Protein AF-A0AAV8XSF9-F1 (afdb_monomer)

Foldseek 3Di:
DDPPLLVLLVVLLVCLVVVDDLVVSQVVQCVVQPPNGDDSVVSVVSSVCSVVVNPDSDDDQDPPDPPDPPDVPPPPPPPDDDDDDDDDDDPPPPPDDD

Structure (mmCIF, N/CA/C/O backbone):
data_AF-A0AAV8XSF9-F1
#
_entry.id   AF-A0AAV8XSF9-F1
#
loop_
_atom_site.group_PDB
_atom_site.id
_atom_site.type_symbol
_atom_site.label_atom_id
_atom_site.label_alt_id
_atom_site.label_comp_id
_atom_site.label_asym_id
_atom_site.label_entity_id
_atom_site.label_seq_id
_atom_site.pdbx_PDB_ins_code
_atom_site.Cartn_x
_atom_site.Cartn_y
_atom_site.Cartn_z
_atom_site.occupancy
_atom_site.B_iso_or_equiv
_atom_site.auth_seq_id
_atom_site.auth_comp_id
_atom_site.auth_asym_id
_atom_site.auth_atom_id
_atom_site.pdbx_PDB_model_num
ATOM 1 N N . MET A 1 1 ? 11.722 -0.365 -18.960 1.00 49.44 1 MET A N 1
ATOM 2 C CA . MET A 1 1 ? 10.515 -1.123 -18.570 1.00 49.44 1 MET A CA 1
ATOM 3 C C . MET A 1 1 ? 10.388 -1.030 -17.059 1.00 49.44 1 MET A C 1
ATOM 5 O O . MET A 1 1 ? 11.342 -1.391 -16.378 1.00 49.44 1 MET A O 1
ATOM 9 N N . LEU A 1 2 ? 9.304 -0.450 -16.535 1.00 60.81 2 LEU A N 1
ATOM 10 C CA . LEU A 1 2 ? 9.048 -0.463 -15.090 1.00 60.81 2 LEU A CA 1
ATOM 11 C C . LEU A 1 2 ? 8.822 -1.919 -14.668 1.00 60.81 2 LEU A C 1
ATOM 13 O O . LEU A 1 2 ? 8.183 -2.675 -15.397 1.00 60.81 2 LEU A O 1
ATOM 17 N N . SER A 1 3 ? 9.385 -2.341 -13.537 1.00 82.31 3 SER A N 1
ATOM 18 C CA . SER A 1 3 ? 9.092 -3.679 -13.023 1.00 82.31 3 SER A CA 1
ATOM 19 C C . SER A 1 3 ? 7.631 -3.738 -12.573 1.00 82.31 3 SER A C 1
ATOM 21 O O . SER A 1 3 ? 7.113 -2.759 -12.033 1.00 82.31 3 SER A O 1
ATOM 23 N N . VAL A 1 4 ? 6.983 -4.894 -12.735 1.00 81.94 4 VAL A N 1
ATOM 24 C CA . VAL A 1 4 ? 5.585 -5.120 -12.315 1.00 81.94 4 VAL A CA 1
ATOM 25 C C . VAL A 1 4 ? 5.364 -4.701 -10.851 1.00 81.94 4 VAL A C 1
ATOM 27 O O . VAL A 1 4 ? 4.353 -4.101 -10.499 1.00 81.94 4 VAL A O 1
ATOM 30 N N . GLN A 1 5 ? 6.365 -4.906 -9.989 1.00 84.56 5 GLN A N 1
ATOM 31 C CA . GLN A 1 5 ? 6.324 -4.469 -8.589 1.00 84.56 5 GLN A CA 1
ATOM 32 C C . GLN A 1 5 ? 6.342 -2.943 -8.411 1.00 84.56 5 GLN A C 1
ATOM 34 O O . GLN A 1 5 ? 5.719 -2.430 -7.483 1.00 84.56 5 GLN A O 1
ATOM 39 N N . MET A 1 6 ? 7.078 -2.214 -9.254 1.00 86.19 6 MET A N 1
ATOM 40 C CA . MET A 1 6 ? 7.128 -0.751 -9.215 1.00 86.19 6 MET A CA 1
ATOM 41 C C . MET A 1 6 ? 5.801 -0.154 -9.685 1.00 86.19 6 MET A C 1
ATOM 43 O O . MET A 1 6 ? 5.280 0.760 -9.052 1.00 86.19 6 MET A O 1
ATOM 47 N N . GLU A 1 7 ? 5.221 -0.716 -10.744 1.00 88.62 7 GLU A N 1
ATOM 48 C CA . GLU A 1 7 ? 3.911 -0.318 -11.261 1.00 88.62 7 GLU A CA 1
ATOM 49 C C . GLU A 1 7 ? 2.811 -0.477 -10.200 1.00 88.62 7 GLU A C 1
ATOM 51 O O . GLU A 1 7 ? 2.082 0.472 -9.906 1.00 88.62 7 GLU A O 1
ATOM 56 N N . GLN A 1 8 ? 2.776 -1.627 -9.519 1.00 91.44 8 GLN A N 1
ATOM 57 C CA . GLN A 1 8 ? 1.849 -1.873 -8.412 1.00 91.44 8 GLN A CA 1
ATOM 58 C C . GLN A 1 8 ? 1.981 -0.837 -7.287 1.00 91.44 8 GLN A C 1
ATOM 60 O O . GLN A 1 8 ? 0.975 -0.401 -6.727 1.00 91.44 8 GLN A O 1
ATOM 65 N N . ARG A 1 9 ? 3.206 -0.396 -6.962 1.00 91.38 9 ARG A N 1
ATOM 66 C CA . ARG A 1 9 ? 3.444 0.647 -5.945 1.00 91.38 9 ARG A CA 1
ATOM 67 C C . ARG A 1 9 ? 2.979 2.028 -6.398 1.00 91.38 9 ARG A C 1
ATOM 69 O O . ARG A 1 9 ? 2.480 2.789 -5.573 1.00 91.38 9 ARG A O 1
ATOM 76 N N . VAL A 1 10 ? 3.124 2.356 -7.682 1.00 90.56 10 VAL A N 1
ATOM 77 C CA . VAL A 1 10 ? 2.607 3.610 -8.254 1.00 90.56 10 VAL A CA 1
ATOM 78 C C . VAL A 1 10 ? 1.079 3.624 -8.199 1.00 90.56 10 VAL A C 1
ATOM 80 O O . VAL A 1 10 ? 0.496 4.595 -7.715 1.00 90.56 10 VAL A O 1
ATOM 83 N N . ASN A 1 11 ? 0.434 2.525 -8.589 1.00 92.06 11 ASN A N 1
ATOM 84 C CA . ASN A 1 11 ? -1.022 2.390 -8.514 1.00 92.06 11 ASN A CA 1
ATOM 85 C C . ASN A 1 11 ? -1.523 2.425 -7.066 1.00 92.06 11 ASN A C 1
ATOM 87 O O . ASN A 1 11 ? -2.493 3.114 -6.756 1.00 92.06 11 ASN A O 1
ATOM 91 N N . LEU A 1 12 ? -0.804 1.789 -6.140 1.00 93.12 12 LEU A N 1
ATOM 92 C CA . LEU A 1 12 ? -1.070 1.900 -4.709 1.00 93.12 12 LEU A CA 1
ATOM 93 C C . LEU A 1 12 ? -0.986 3.355 -4.212 1.00 93.12 12 LEU A C 1
ATOM 95 O O . LEU A 1 12 ? -1.886 3.809 -3.507 1.00 93.12 12 LEU A O 1
ATOM 99 N N . LYS A 1 13 ? 0.047 4.112 -4.608 1.00 92.06 13 LYS A N 1
ATOM 100 C CA . LYS A 1 13 ? 0.193 5.538 -4.264 1.00 92.06 13 LYS A CA 1
ATOM 101 C C . LYS A 1 13 ? -0.990 6.363 -4.776 1.00 92.06 13 LYS A C 1
ATOM 103 O O . LYS A 1 13 ? -1.509 7.204 -4.043 1.00 92.06 13 LYS A O 1
ATOM 108 N N . PHE A 1 14 ? -1.429 6.114 -6.009 1.00 92.44 14 PHE A N 1
ATOM 109 C CA . PHE A 1 14 ? -2.601 6.767 -6.595 1.00 92.44 14 PHE A CA 1
ATOM 110 C C . PHE A 1 14 ? -3.870 6.494 -5.776 1.00 92.44 14 PHE A C 1
ATOM 112 O O . PHE A 1 14 ? -4.563 7.430 -5.381 1.00 92.44 14 PHE A O 1
ATOM 119 N N . LEU A 1 15 ? -4.126 5.231 -5.429 1.00 93.38 15 LEU A N 1
ATOM 120 C CA . LEU A 1 15 ? -5.294 4.843 -4.635 1.00 93.38 15 LEU A CA 1
ATOM 121 C C . LEU A 1 15 ? -5.284 5.441 -3.217 1.00 93.38 15 LEU A C 1
ATOM 123 O O . LEU A 1 15 ? -6.335 5.828 -2.704 1.00 93.38 15 LEU A O 1
ATOM 127 N N . VAL A 1 16 ? -4.108 5.565 -2.595 1.00 91.56 16 VAL A N 1
ATOM 128 C CA . VAL A 1 16 ? -3.959 6.242 -1.295 1.00 91.56 16 VAL A CA 1
ATOM 129 C C . VAL A 1 16 ? -4.272 7.735 -1.412 1.00 91.56 16 VAL A C 1
ATOM 131 O O . VAL A 1 16 ? -4.990 8.265 -0.565 1.00 91.56 16 VAL A O 1
ATOM 134 N N . LYS A 1 17 ? -3.802 8.413 -2.472 1.00 91.00 17 LYS A N 1
ATOM 135 C CA . LYS A 1 17 ? -4.125 9.832 -2.731 1.00 91.00 17 LYS A CA 1
ATOM 136 C C . LYS A 1 17 ? -5.615 10.056 -3.016 1.00 91.00 17 LYS A C 1
ATOM 138 O O . LYS A 1 17 ? -6.138 11.106 -2.662 1.00 91.00 17 LYS A O 1
ATOM 143 N N . LEU A 1 18 ? -6.307 9.063 -3.577 1.00 93.00 18 LEU A N 1
ATOM 144 C CA . LEU A 1 18 ? -7.768 9.065 -3.721 1.00 93.00 18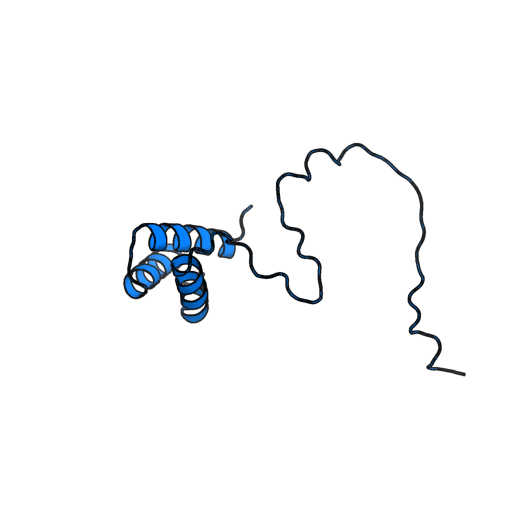 LEU A CA 1
ATOM 145 C C . LEU A 1 18 ? -8.527 8.872 -2.395 1.00 93.00 18 LEU A C 1
ATOM 147 O O . LEU A 1 18 ? -9.755 8.910 -2.389 1.00 93.00 18 LEU A O 1
ATOM 151 N N . GLY A 1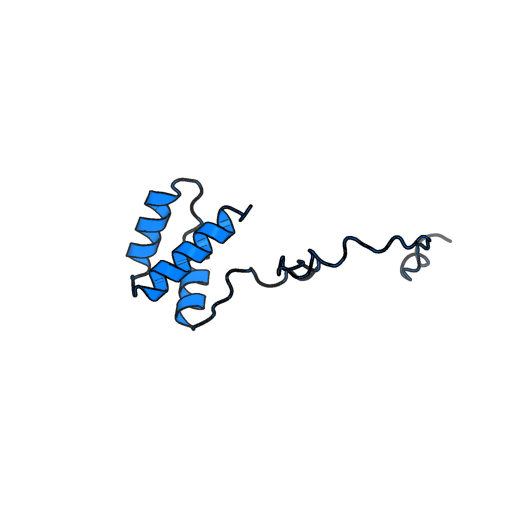 19 ? -7.833 8.642 -1.276 1.00 92.56 19 GLY A N 1
ATOM 152 C CA . GLY A 1 19 ? -8.452 8.478 0.040 1.00 92.56 19 GLY A CA 1
ATOM 153 C C . GLY A 1 19 ? -9.098 7.111 0.265 1.00 92.56 19 GLY A C 1
ATOM 154 O O . GLY A 1 19 ? -9.899 6.959 1.187 1.00 92.56 19 GLY A O 1
ATOM 155 N N . LYS A 1 20 ? -8.761 6.107 -0.554 1.00 93.06 20 LYS A N 1
ATOM 156 C CA . LYS A 1 20 ? -9.303 4.750 -0.421 1.00 93.06 20 LYS A CA 1
ATOM 157 C C . LYS A 1 20 ? -8.793 4.059 0.841 1.00 93.06 20 LYS A C 1
ATOM 159 O O . LYS A 1 20 ? -7.656 4.253 1.280 1.00 93.06 20 LYS A O 1
ATOM 164 N N . THR A 1 21 ? -9.642 3.222 1.426 1.00 94.06 21 THR A N 1
ATOM 165 C CA . THR A 1 21 ? -9.285 2.413 2.594 1.00 94.06 21 THR A CA 1
ATOM 166 C C . THR A 1 21 ? -8.404 1.233 2.190 1.00 94.06 21 THR A C 1
ATOM 168 O O . THR A 1 21 ? -8.458 0.751 1.062 1.00 94.06 21 THR A O 1
ATOM 171 N N . PHE A 1 22 ? -7.602 0.716 3.123 1.00 91.06 22 PHE A N 1
ATOM 172 C CA . PHE A 1 22 ? -6.696 -0.403 2.847 1.00 91.06 22 PHE A CA 1
ATOM 173 C C . PHE A 1 22 ? -7.411 -1.628 2.248 1.00 91.06 22 PHE A C 1
ATOM 175 O O . PHE A 1 22 ? -6.881 -2.273 1.346 1.00 91.06 22 PHE A O 1
ATOM 182 N N . THR A 1 23 ? -8.619 -1.940 2.725 1.00 93.06 23 THR A N 1
ATOM 183 C CA . THR A 1 23 ? -9.406 -3.084 2.246 1.00 93.06 23 THR A CA 1
ATOM 184 C C . THR A 1 23 ? -9.824 -2.913 0.787 1.00 93.06 23 THR A C 1
ATOM 186 O O . THR A 1 23 ? -9.667 -3.846 0.003 1.00 93.06 23 THR A O 1
ATOM 189 N N . GLU A 1 24 ? -10.292 -1.720 0.407 1.00 93.44 24 GLU A N 1
ATOM 190 C CA . GLU A 1 24 ? -10.642 -1.401 -0.984 1.00 93.44 24 GLU A CA 1
ATOM 191 C C . GLU A 1 24 ? -9.407 -1.456 -1.884 1.00 93.44 24 GLU A C 1
ATOM 193 O O . GLU A 1 24 ? -9.439 -2.036 -2.964 1.00 93.44 24 GLU A O 1
ATOM 198 N N . VAL A 1 25 ? -8.293 -0.890 -1.418 1.00 93.44 25 VAL A N 1
ATOM 199 C CA . VAL A 1 25 ? -7.021 -0.890 -2.145 1.00 93.44 25 VAL A CA 1
ATOM 200 C C . VAL A 1 25 ? -6.511 -2.305 -2.396 1.00 93.44 25 VAL A C 1
ATOM 202 O O . VAL A 1 25 ? -6.091 -2.617 -3.508 1.00 93.44 25 VAL A O 1
ATOM 205 N N . TYR A 1 26 ? -6.566 -3.171 -1.384 1.00 92.94 26 TYR A N 1
ATOM 206 C CA . TYR A 1 26 ? -6.170 -4.568 -1.525 1.00 92.94 26 TYR A CA 1
ATOM 207 C C . TYR A 1 26 ? -7.071 -5.320 -2.511 1.00 92.94 26 TYR A C 1
ATOM 209 O O . TYR A 1 26 ? -6.562 -6.080 -3.331 1.00 92.94 26 TYR A O 1
ATOM 217 N N . ALA A 1 27 ? -8.387 -5.088 -2.464 1.00 94.12 27 ALA A N 1
ATOM 218 C CA . ALA A 1 27 ? -9.325 -5.690 -3.406 1.00 94.12 27 ALA A CA 1
ATOM 219 C C . ALA A 1 27 ? -9.034 -5.257 -4.853 1.00 94.12 27 ALA A C 1
ATOM 221 O O . ALA A 1 27 ? -8.864 -6.117 -5.711 1.00 94.12 27 ALA A O 1
ATOM 222 N N . MET A 1 28 ? -8.862 -3.952 -5.097 1.00 94.12 28 MET A N 1
ATOM 223 C CA . MET A 1 28 ? -8.556 -3.414 -6.430 1.00 94.12 28 MET A CA 1
ATOM 224 C C . MET A 1 28 ? -7.209 -3.910 -6.968 1.00 94.12 28 MET A C 1
ATOM 226 O O . MET A 1 28 ? -7.111 -4.318 -8.121 1.00 94.12 28 MET A O 1
ATOM 230 N N . LEU A 1 29 ? -6.161 -3.934 -6.137 1.00 93.00 29 LEU A N 1
ATOM 231 C CA . LEU A 1 29 ? -4.862 -4.473 -6.555 1.00 93.00 29 LEU A CA 1
ATOM 232 C C . LEU A 1 29 ? -4.936 -5.973 -6.860 1.00 93.00 29 LEU A C 1
ATOM 234 O O . LEU A 1 29 ? -4.262 -6.444 -7.773 1.00 93.00 29 LEU A O 1
ATOM 238 N N . LYS A 1 30 ? -5.743 -6.734 -6.118 1.00 93.25 30 LYS A N 1
ATOM 239 C CA . LYS A 1 30 ? -5.927 -8.165 -6.370 1.00 93.25 30 LYS A CA 1
ATOM 240 C C . LYS A 1 30 ? -6.747 -8.428 -7.634 1.00 93.25 30 LYS A C 1
ATOM 242 O O . LYS A 1 30 ? -6.477 -9.406 -8.318 1.00 93.25 30 LYS A O 1
ATOM 247 N N . GLU A 1 31 ? -7.704 -7.566 -7.957 1.00 93.88 31 GLU A N 1
ATOM 248 C CA . GLU A 1 31 ? -8.492 -7.648 -9.190 1.00 93.88 31 GLU A CA 1
ATOM 249 C C . GLU A 1 31 ? -7.638 -7.364 -10.433 1.00 93.88 31 GLU A C 1
ATOM 251 O O . GLU A 1 31 ? -7.713 -8.105 -11.408 1.00 93.88 31 GLU A O 1
ATOM 256 N N . VAL A 1 32 ? -6.764 -6.352 -10.372 1.00 92.69 32 VAL A N 1
ATOM 257 C CA . VAL A 1 32 ? -5.892 -5.973 -11.498 1.00 92.69 32 VAL A CA 1
ATOM 258 C C . VAL A 1 32 ? -4.740 -6.961 -11.700 1.00 92.69 32 VAL A C 1
ATOM 260 O O . VAL A 1 32 ? -4.449 -7.342 -12.830 1.00 92.69 32 VAL A O 1
ATOM 263 N N . TYR A 1 33 ? -4.068 -7.373 -10.619 1.00 91.31 33 TYR A N 1
ATOM 264 C CA . TYR A 1 33 ? -2.820 -8.145 -10.707 1.00 91.31 33 TYR A CA 1
ATOM 265 C C . TYR A 1 33 ? -2.980 -9.638 -10.398 1.00 91.31 33 TYR A C 1
ATOM 267 O O . TYR A 1 33 ? -2.055 -10.416 -10.634 1.00 91.31 33 TYR A O 1
ATOM 275 N N . GLY A 1 34 ? -4.124 -10.065 -9.856 1.00 91.75 34 GLY A N 1
ATOM 276 C CA . GLY A 1 34 ? -4.411 -11.469 -9.568 1.00 91.75 34 GLY A CA 1
ATOM 277 C C . GLY A 1 34 ? -3.313 -12.145 -8.742 1.00 91.75 34 GLY A C 1
ATOM 278 O O . GLY A 1 34 ? -3.049 -11.772 -7.597 1.00 91.75 34 GLY A O 1
ATOM 279 N N . ASN A 1 35 ? -2.665 -13.145 -9.345 1.00 89.81 35 ASN A N 1
ATOM 280 C CA . ASN A 1 35 ? -1.601 -13.940 -8.722 1.00 89.81 35 ASN A CA 1
ATOM 281 C C . ASN A 1 35 ? -0.253 -13.208 -8.632 1.00 89.81 35 ASN A C 1
ATOM 283 O O . ASN A 1 35 ? 0.588 -13.586 -7.821 1.00 89.81 35 ASN A O 1
ATOM 287 N N . GLU A 1 36 ? -0.044 -12.166 -9.436 1.00 89.00 36 GLU A N 1
ATOM 288 C CA . GLU A 1 36 ? 1.174 -11.346 -9.411 1.00 89.00 36 GLU A CA 1
ATOM 289 C C . GLU A 1 36 ? 1.073 -10.184 -8.413 1.00 89.00 36 GLU A C 1
ATOM 291 O O . GLU A 1 36 ? 2.011 -9.397 -8.263 1.00 89.00 36 GLU A O 1
ATOM 296 N N . CYS A 1 37 ? -0.064 -10.057 -7.725 1.00 91.38 37 CYS A N 1
ATOM 297 C CA . CYS A 1 37 ? -0.299 -9.019 -6.736 1.00 91.38 37 CYS A CA 1
ATOM 298 C C . CYS A 1 37 ? 0.688 -9.132 -5.563 1.00 91.38 37 CYS A C 1
ATOM 300 O O . CYS A 1 37 ? 0.948 -10.218 -5.037 1.00 91.38 37 CYS A O 1
ATOM 302 N N . LEU A 1 38 ? 1.207 -7.989 -5.111 1.00 89.25 38 LEU A N 1
ATOM 303 C CA . LEU A 1 38 ? 2.010 -7.898 -3.898 1.00 89.25 38 LEU A CA 1
ATOM 304 C C . LEU A 1 38 ? 1.280 -8.535 -2.708 1.00 89.25 38 LEU A C 1
ATOM 306 O O . LEU A 1 38 ? 0.060 -8.449 -2.549 1.00 89.25 38 LEU A O 1
ATOM 310 N N . SER A 1 39 ? 2.060 -9.140 -1.814 1.00 90.50 39 SER A N 1
ATOM 311 C CA . SER A 1 39 ? 1.503 -9.713 -0.591 1.00 90.50 39 SER A CA 1
ATOM 312 C C . SER A 1 39 ? 0.773 -8.648 0.235 1.00 90.50 39 SER A C 1
ATOM 314 O O . SER A 1 39 ? 1.163 -7.476 0.271 1.00 90.50 39 SER A O 1
ATOM 316 N N . ARG A 1 40 ? -0.263 -9.066 0.973 1.00 90.62 40 ARG A N 1
ATOM 317 C CA . ARG A 1 40 ? -1.052 -8.172 1.838 1.00 90.62 40 ARG A CA 1
ATOM 318 C C . ARG A 1 40 ? -0.166 -7.368 2.800 1.00 90.62 40 ARG A C 1
ATOM 320 O O . ARG A 1 40 ? -0.404 -6.181 3.000 1.00 90.62 40 ARG A O 1
ATOM 327 N N . THR A 1 41 ? 0.884 -7.990 3.339 1.00 91.38 41 THR A N 1
ATOM 328 C CA . THR A 1 41 ? 1.866 -7.344 4.223 1.00 91.38 41 THR A CA 1
ATOM 329 C C . THR A 1 41 ? 2.675 -6.266 3.501 1.00 91.38 41 THR A C 1
ATOM 331 O O . THR A 1 41 ? 2.841 -5.173 4.033 1.00 91.38 41 THR A O 1
ATOM 334 N N . GLN A 1 42 ? 3.144 -6.525 2.275 1.00 90.69 42 GLN A N 1
ATOM 335 C CA . GLN A 1 42 ? 3.874 -5.523 1.491 1.00 90.69 42 GLN A CA 1
ATOM 336 C C . GLN A 1 42 ? 2.986 -4.334 1.128 1.00 90.69 42 GLN A C 1
ATOM 338 O O . GLN A 1 42 ? 3.408 -3.192 1.299 1.00 90.69 42 GLN A O 1
ATOM 343 N N . ILE A 1 43 ? 1.751 -4.589 0.684 1.00 91.19 43 ILE A N 1
ATOM 344 C CA . ILE A 1 43 ? 0.780 -3.527 0.389 1.00 91.19 43 ILE A CA 1
ATOM 345 C C . ILE A 1 43 ? 0.531 -2.687 1.645 1.00 91.19 43 ILE A C 1
ATOM 347 O O . ILE A 1 43 ? 0.493 -1.467 1.550 1.00 91.19 43 ILE A O 1
ATOM 351 N N . PHE A 1 44 ? 0.433 -3.304 2.827 1.00 91.81 44 PHE A N 1
ATOM 352 C CA . PHE A 1 44 ? 0.230 -2.580 4.084 1.00 91.81 44 PHE A CA 1
ATOM 353 C C . PHE A 1 44 ? 1.403 -1.658 4.439 1.00 91.81 44 PHE A C 1
ATOM 355 O O . PHE A 1 44 ? 1.185 -0.498 4.790 1.00 91.81 44 PHE A O 1
ATOM 362 N N . VAL A 1 45 ? 2.643 -2.140 4.298 1.00 91.31 45 VAL A N 1
ATOM 363 C CA . VAL A 1 45 ? 3.848 -1.324 4.528 1.00 91.31 45 VAL A CA 1
ATOM 364 C C . VAL A 1 45 ? 3.854 -0.099 3.613 1.00 91.31 45 VAL A C 1
ATOM 366 O O . VAL A 1 45 ? 4.048 1.019 4.086 1.00 91.31 45 VAL A O 1
ATOM 369 N N . TRP A 1 46 ? 3.593 -0.290 2.320 1.00 92.31 46 TRP A N 1
ATOM 370 C CA . TRP A 1 46 ? 3.543 0.811 1.357 1.00 92.31 46 TRP A CA 1
ATOM 371 C C . TRP A 1 46 ? 2.361 1.753 1.594 1.00 92.31 46 TRP A C 1
ATOM 373 O O . TRP A 1 46 ? 2.534 2.967 1.556 1.00 92.31 46 TRP A O 1
ATOM 383 N N . PHE A 1 47 ? 1.181 1.218 1.908 1.00 91.62 47 PHE A N 1
ATOM 384 C CA . PHE A 1 47 ? -0.009 2.002 2.238 1.00 91.62 47 PHE A CA 1
ATOM 385 C C . PHE A 1 47 ? 0.248 2.937 3.426 1.00 91.62 47 PHE A C 1
ATOM 387 O O . PHE A 1 47 ? -0.094 4.117 3.366 1.00 91.62 47 PHE A O 1
ATOM 394 N N . LYS A 1 48 ? 0.903 2.433 4.481 1.00 91.31 48 LYS A N 1
ATOM 395 C CA . LYS A 1 48 ? 1.297 3.239 5.642 1.00 91.31 48 LYS A CA 1
ATOM 396 C C . LYS A 1 48 ? 2.2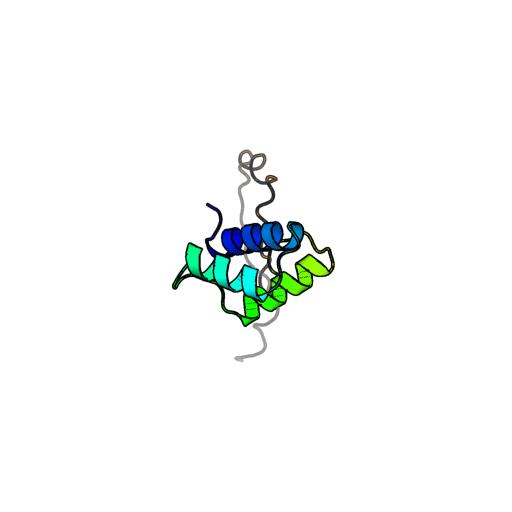96 4.336 5.254 1.00 91.31 48 LYS A C 1
ATOM 398 O O . LYS A 1 48 ? 2.043 5.495 5.563 1.00 91.31 48 LYS A O 1
ATOM 403 N N . ARG A 1 49 ? 3.352 3.996 4.502 1.00 89.75 49 ARG A N 1
ATOM 404 C CA . ARG A 1 49 ? 4.347 4.972 4.010 1.00 89.75 49 ARG A CA 1
ATOM 405 C C . ARG A 1 49 ? 3.702 6.099 3.197 1.00 89.75 49 ARG A C 1
ATOM 407 O O . ARG A 1 49 ? 4.005 7.267 3.416 1.00 89.75 49 ARG A O 1
ATOM 414 N N . PHE A 1 50 ? 2.785 5.765 2.288 1.00 88.88 50 PHE A N 1
ATOM 415 C CA . PHE A 1 50 ? 2.082 6.765 1.480 1.00 88.88 50 PHE A CA 1
ATOM 416 C C . PHE A 1 50 ? 1.123 7.620 2.312 1.00 88.88 50 PHE A C 1
ATOM 418 O O . PHE A 1 50 ? 0.994 8.813 2.045 1.00 88.88 50 PHE A O 1
ATOM 425 N N . LYS A 1 51 ? 0.488 7.050 3.344 1.00 88.31 51 LYS A N 1
ATOM 426 C CA . LYS A 1 51 ? -0.315 7.823 4.302 1.00 88.31 51 LYS A CA 1
ATOM 427 C C . LYS A 1 51 ? 0.513 8.800 5.135 1.00 88.31 51 LYS A C 1
ATOM 429 O O . LYS A 1 51 ? 0.005 9.857 5.487 1.00 88.31 51 LYS A O 1
ATOM 434 N N . GLU A 1 52 ? 1.763 8.460 5.425 1.00 88.00 52 GLU A N 1
ATOM 435 C CA . GLU A 1 52 ? 2.725 9.316 6.133 1.00 88.00 52 GLU A CA 1
ATOM 436 C C . GLU A 1 52 ? 3.331 10.410 5.228 1.00 88.00 52 GLU A C 1
ATOM 438 O O . GLU A 1 52 ? 4.109 11.235 5.695 1.00 88.00 52 GLU A O 1
ATOM 443 N N . GLY A 1 53 ? 2.950 10.459 3.943 1.00 83.56 53 GLY A N 1
ATOM 444 C CA . GLY A 1 53 ? 3.379 11.496 3.000 1.00 83.56 53 GLY A CA 1
ATOM 445 C C . GLY A 1 53 ? 4.675 11.179 2.249 1.00 83.56 53 GLY A C 1
ATOM 446 O O . GLY A 1 53 ? 5.174 12.027 1.511 1.00 83.56 53 GLY A O 1
ATOM 447 N N . HIS A 1 54 ? 5.220 9.966 2.382 1.00 80.56 54 HIS A N 1
ATOM 448 C CA . HIS A 1 54 ? 6.395 9.562 1.613 1.00 80.56 54 HIS A CA 1
ATOM 449 C C . HIS A 1 54 ? 6.037 9.357 0.142 1.00 80.56 54 HIS A C 1
ATOM 451 O O . HIS A 1 54 ? 5.151 8.578 -0.189 1.00 80.56 54 HIS A O 1
ATOM 457 N N . GLU A 1 55 ? 6.741 10.034 -0.766 1.00 73.56 55 GLU A N 1
ATOM 458 C CA . GLU A 1 55 ? 6.425 9.985 -2.196 1.00 73.56 55 GLU A CA 1
ATOM 459 C C . GLU A 1 55 ? 7.259 8.985 -3.003 1.00 73.56 55 GLU A C 1
ATOM 461 O O . GLU A 1 55 ? 6.933 8.726 -4.167 1.00 73.56 55 GLU A O 1
ATOM 466 N N . THR A 1 56 ? 8.308 8.422 -2.411 1.00 76.38 56 THR A N 1
ATOM 467 C CA . THR A 1 56 ? 9.218 7.496 -3.082 1.00 76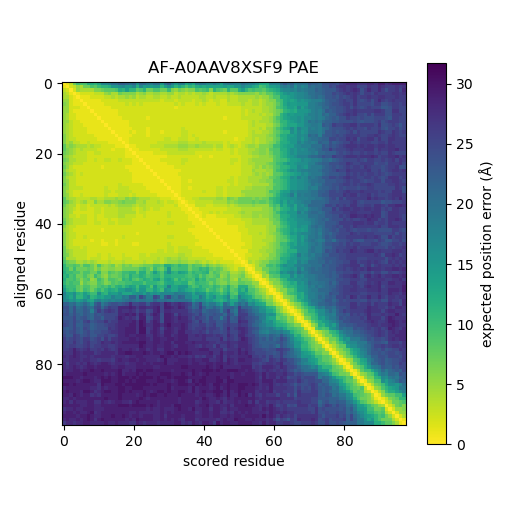.38 56 THR A CA 1
ATOM 468 C C . THR A 1 56 ? 8.566 6.129 -3.270 1.00 76.38 56 THR A C 1
ATOM 470 O O . THR A 1 56 ? 8.006 5.544 -2.349 1.00 76.38 56 THR A O 1
ATOM 473 N N . THR A 1 57 ? 8.626 5.615 -4.494 1.00 73.31 57 THR A N 1
ATOM 474 C CA . THR A 1 57 ? 8.159 4.269 -4.870 1.00 73.31 57 THR A CA 1
ATOM 475 C C . THR A 1 57 ? 9.312 3.261 -4.956 1.00 73.31 57 THR A C 1
ATOM 477 O O . THR A 1 57 ? 9.094 2.042 -4.971 1.0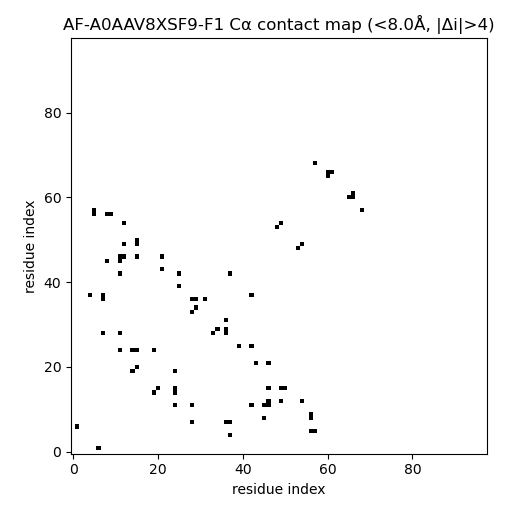0 73.31 57 THR A O 1
ATOM 480 N N . GLU A 1 58 ? 10.551 3.760 -4.949 1.00 75.06 58 GLU A N 1
ATOM 481 C CA . GLU A 1 58 ? 11.758 2.949 -4.839 1.00 75.06 58 GLU A CA 1
ATOM 482 C C . GLU A 1 58 ? 11.888 2.346 -3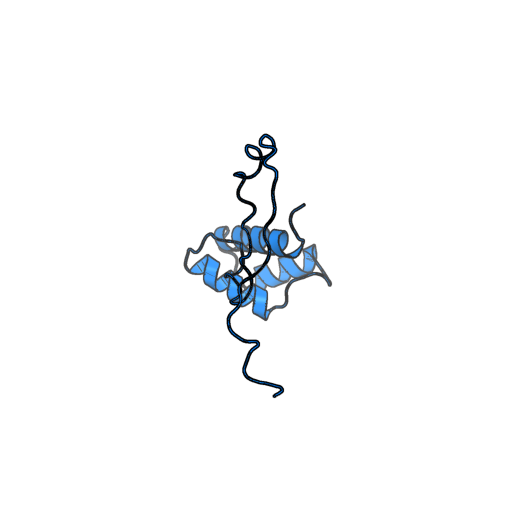.437 1.00 75.06 58 GLU A C 1
ATOM 484 O O . GLU A 1 58 ? 11.571 2.983 -2.432 1.00 75.06 58 GLU A O 1
ATOM 489 N N . GLY A 1 59 ? 12.321 1.083 -3.376 1.00 66.56 59 GLY A N 1
ATOM 490 C CA . GLY A 1 59 ? 12.611 0.433 -2.099 1.00 66.56 59 GLY A CA 1
ATOM 491 C C . GLY A 1 59 ? 13.829 1.058 -1.426 1.00 66.56 59 GLY A C 1
ATOM 492 O O . GLY A 1 59 ? 14.680 1.636 -2.099 1.00 66.56 59 GLY A O 1
ATOM 493 N N . ASP A 1 60 ? 13.926 0.902 -0.106 1.00 64.88 60 ASP A N 1
ATOM 494 C CA . ASP A 1 60 ? 15.092 1.383 0.633 1.00 64.88 60 ASP A CA 1
ATOM 495 C C . ASP A 1 60 ? 16.371 0.721 0.084 1.00 64.88 60 ASP A C 1
ATOM 497 O O . ASP A 1 60 ? 16.339 -0.462 -0.291 1.00 64.88 60 ASP A O 1
ATOM 501 N N . PRO A 1 61 ? 17.501 1.450 0.024 1.00 57.47 61 PRO A N 1
ATOM 502 C CA . PRO A 1 61 ? 18.761 0.880 -0.422 1.00 57.47 61 PRO A CA 1
ATOM 503 C C . PRO A 1 61 ? 19.113 -0.319 0.461 1.00 57.47 61 PRO A C 1
ATOM 505 O O . PRO A 1 61 ? 19.310 -0.199 1.670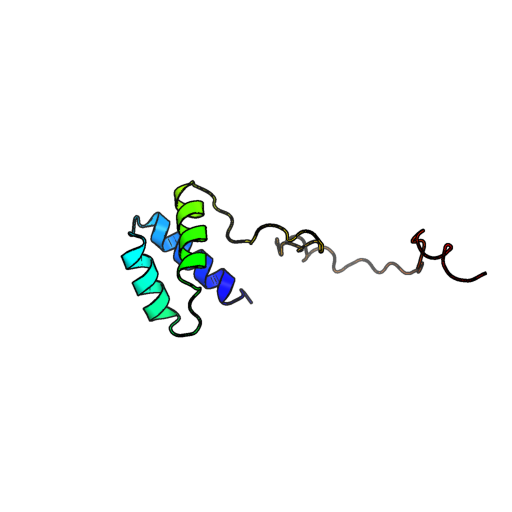 1.00 57.47 61 PRO A O 1
ATOM 508 N N . ARG A 1 62 ? 19.171 -1.506 -0.151 1.00 60.41 62 ARG A N 1
ATOM 509 C CA . ARG A 1 62 ? 19.542 -2.736 0.547 1.00 60.41 62 ARG A CA 1
ATOM 510 C C . ARG A 1 62 ? 21.016 -2.621 0.956 1.00 60.41 62 ARG A C 1
ATOM 512 O O . ARG A 1 62 ? 21.856 -2.430 0.072 1.00 60.41 62 ARG A O 1
ATOM 519 N N . PRO A 1 63 ? 21.367 -2.752 2.246 1.00 52.19 63 PRO A N 1
ATOM 520 C CA . PRO A 1 63 ? 22.768 -2.762 2.643 1.00 52.19 63 PRO A CA 1
ATOM 521 C C . PRO A 1 63 ? 23.466 -3.935 1.939 1.00 52.19 63 PRO A C 1
ATOM 523 O O . PRO A 1 63 ? 23.018 -5.077 2.033 1.00 52.19 63 PRO A O 1
ATOM 526 N N . GLY A 1 64 ? 24.512 -3.634 1.164 1.00 62.78 64 GLY A N 1
ATOM 527 C CA . GLY A 1 64 ? 25.326 -4.626 0.448 1.00 62.78 64 GLY A CA 1
ATOM 528 C C . GLY A 1 64 ? 25.445 -4.442 -1.070 1.00 62.78 64 GLY A C 1
ATOM 529 O O . GLY A 1 64 ? 26.325 -5.050 -1.673 1.00 62.78 64 GLY A O 1
ATOM 530 N N . ARG A 1 65 ? 24.631 -3.594 -1.715 1.00 50.41 65 ARG A N 1
ATOM 531 C CA . ARG A 1 65 ? 24.824 -3.233 -3.134 1.00 50.41 65 ARG A CA 1
ATOM 532 C C . ARG A 1 65 ? 24.273 -1.830 -3.395 1.00 50.41 65 ARG A C 1
ATOM 534 O O . ARG A 1 65 ? 23.115 -1.601 -3.050 1.00 50.41 65 ARG A O 1
ATOM 541 N N . PRO A 1 66 ? 25.026 -0.898 -4.007 1.00 49.59 66 PRO A N 1
ATOM 542 C CA . PRO A 1 66 ? 24.436 0.355 -4.455 1.00 49.59 66 PRO A CA 1
ATOM 543 C C . PRO A 1 66 ? 23.355 0.028 -5.490 1.00 49.59 66 PRO A C 1
ATOM 545 O O . PRO A 1 66 ? 23.649 -0.434 -6.592 1.00 49.59 66 PRO A O 1
ATOM 548 N N . SER A 1 67 ? 22.092 0.204 -5.105 1.00 47.81 67 SER A N 1
ATOM 549 C CA . SER A 1 67 ? 20.981 0.201 -6.046 1.00 47.81 67 SER A CA 1
ATOM 550 C C . SER A 1 67 ? 21.049 1.541 -6.752 1.00 47.81 67 SER A C 1
ATOM 552 O O . SER A 1 67 ? 20.745 2.564 -6.149 1.00 47.81 67 SER A O 1
ATOM 554 N N . THR A 1 68 ? 21.547 1.559 -7.983 1.00 47.03 68 THR A N 1
ATOM 555 C CA . THR A 1 68 ? 21.503 2.754 -8.822 1.00 47.03 68 THR A CA 1
ATOM 556 C C . THR A 1 68 ? 20.033 3.103 -9.059 1.00 47.03 68 THR A C 1
ATOM 558 O O . THR A 1 68 ? 19.348 2.308 -9.713 1.00 47.03 68 THR A O 1
ATOM 561 N N . PRO A 1 69 ? 19.517 4.234 -8.549 1.00 48.56 69 PRO A N 1
ATOM 562 C CA . PRO A 1 69 ? 18.234 4.730 -9.010 1.00 48.56 69 PRO A CA 1
ATOM 563 C C . PRO A 1 69 ? 18.411 5.084 -10.486 1.00 48.56 69 PRO A C 1
ATOM 565 O O . PRO 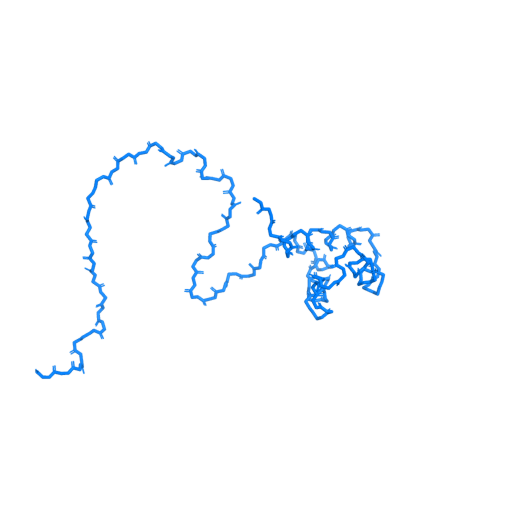A 1 69 ? 19.327 5.830 -10.848 1.00 48.56 69 PRO A O 1
ATOM 568 N N . ASN A 1 70 ? 17.565 4.533 -11.354 1.00 45.59 70 ASN A N 1
ATOM 569 C CA . ASN A 1 70 ? 17.463 5.000 -12.735 1.00 45.59 70 ASN A CA 1
ATOM 570 C C . ASN A 1 70 ? 16.728 6.344 -12.717 1.00 45.59 70 ASN A C 1
ATOM 572 O O . ASN A 1 70 ? 15.578 6.451 -13.121 1.00 45.59 70 ASN A O 1
ATOM 576 N N . THR A 1 71 ? 17.387 7.365 -12.178 1.00 41.84 71 THR A N 1
ATOM 577 C CA . THR A 1 71 ? 17.091 8.754 -12.502 1.00 41.84 71 THR A CA 1
ATOM 578 C C . THR A 1 71 ? 17.759 9.037 -13.840 1.00 41.84 71 THR A C 1
ATOM 580 O O . THR A 1 71 ? 18.890 8.599 -14.055 1.00 41.84 71 THR A O 1
ATOM 583 N N . ASP A 1 72 ? 17.087 9.785 -14.708 1.00 47.88 72 ASP A N 1
ATOM 584 C CA . ASP A 1 72 ? 17.404 10.120 -16.109 1.00 47.88 72 ASP A CA 1
ATOM 585 C C . ASP A 1 72 ? 18.791 10.753 -16.389 1.00 47.88 72 ASP A C 1
ATOM 587 O O . ASP A 1 72 ? 19.073 11.238 -17.480 1.00 47.88 72 ASP A O 1
ATOM 591 N N . LYS A 1 73 ? 19.720 10.709 -15.434 1.00 44.81 73 LYS A N 1
ATOM 592 C CA . LYS A 1 73 ? 21.100 11.202 -15.518 1.00 44.81 73 LYS A CA 1
ATOM 593 C C . LYS A 1 73 ? 22.037 10.328 -16.363 1.00 44.81 73 LYS A C 1
ATOM 595 O O . LYS A 1 73 ? 23.228 10.629 -16.427 1.00 44.81 73 LYS A O 1
ATOM 600 N N . ASN A 1 74 ? 21.553 9.245 -16.978 1.00 46.41 74 ASN A N 1
ATOM 601 C CA . ASN A 1 74 ? 22.408 8.297 -17.706 1.00 46.41 74 ASN A CA 1
ATOM 602 C C . ASN A 1 74 ? 22.432 8.486 -19.236 1.00 46.41 74 ASN A C 1
ATOM 604 O O . ASN A 1 74 ? 23.140 7.749 -19.915 1.00 46.41 74 ASN A O 1
ATOM 608 N N . ILE A 1 75 ? 21.709 9.467 -19.794 1.00 47.50 75 ILE A N 1
ATOM 609 C CA . ILE A 1 75 ? 21.699 9.704 -21.253 1.00 47.50 75 ILE A CA 1
ATOM 610 C C . ILE A 1 75 ? 22.908 10.542 -21.719 1.00 47.50 75 ILE A C 1
ATOM 612 O O . ILE A 1 75 ? 23.346 10.401 -22.855 1.00 47.50 75 ILE A O 1
ATOM 616 N N . GLU A 1 76 ? 23.553 11.329 -20.852 1.00 45.22 76 GLU A N 1
ATOM 617 C CA . GLU A 1 76 ? 24.664 12.203 -21.285 1.00 45.22 76 GLU A CA 1
ATOM 618 C C . GLU A 1 76 ? 26.074 11.601 -21.142 1.00 45.22 76 GLU A C 1
ATOM 620 O O . GLU A 1 76 ? 27.053 12.195 -21.593 1.00 45.22 76 GLU A O 1
ATOM 625 N N . LYS A 1 77 ? 26.226 10.408 -20.551 1.00 46.22 77 LYS A N 1
ATOM 626 C CA . LYS A 1 77 ? 27.553 9.796 -20.317 1.00 46.22 77 LYS A CA 1
ATOM 627 C C . LYS A 1 77 ? 27.967 8.724 -21.328 1.00 46.22 77 LYS A C 1
ATOM 629 O O . LYS A 1 77 ? 28.975 8.060 -21.110 1.00 46.22 77 LYS A O 1
ATOM 634 N N . ILE A 1 78 ? 27.259 8.581 -22.450 1.00 47.44 78 ILE A N 1
ATOM 635 C CA . ILE A 1 78 ? 27.627 7.620 -23.511 1.00 47.44 78 ILE A CA 1
ATOM 636 C C . ILE A 1 78 ? 28.831 8.105 -24.356 1.00 47.44 78 ILE A C 1
ATOM 638 O O . ILE A 1 78 ? 29.411 7.322 -25.097 1.00 47.44 78 ILE A O 1
ATOM 642 N N . ASN A 1 79 ? 29.310 9.344 -24.184 1.00 50.53 79 ASN A N 1
ATOM 643 C CA . ASN A 1 79 ? 30.402 9.895 -25.001 1.00 50.53 79 ASN A CA 1
ATOM 644 C C . ASN A 1 79 ? 31.689 10.218 -24.227 1.00 50.53 79 ASN A C 1
ATOM 646 O O . ASN A 1 79 ? 32.150 11.357 -24.267 1.00 50.53 79 ASN A O 1
ATOM 650 N N . LYS A 1 80 ? 32.319 9.235 -23.566 1.00 45.12 80 LYS A N 1
ATOM 651 C CA . LYS A 1 80 ? 33.766 9.305 -23.267 1.00 45.12 80 LYS A CA 1
ATOM 652 C C . LYS A 1 80 ? 34.425 7.921 -23.358 1.00 45.12 80 LYS A C 1
ATOM 654 O O . LYS A 1 80 ? 34.161 7.083 -22.499 1.00 45.12 80 LYS A O 1
ATOM 659 N N . PRO A 1 81 ? 35.312 7.673 -24.338 1.00 53.56 81 PRO A N 1
ATOM 660 C CA . PRO A 1 81 ? 36.183 6.509 -24.312 1.00 53.56 81 PRO A CA 1
ATOM 661 C C . PRO A 1 81 ? 37.378 6.837 -23.420 1.00 53.56 81 PRO A C 1
ATOM 663 O O . PRO A 1 81 ? 38.181 7.698 -23.767 1.00 53.56 81 PRO A O 1
ATOM 666 N N . ILE A 1 82 ? 37.514 6.182 -22.267 1.00 47.62 82 ILE A N 1
ATOM 667 C CA . ILE A 1 82 ? 38.763 6.255 -21.500 1.00 47.62 82 ILE A CA 1
ATOM 668 C C . ILE A 1 82 ? 39.156 4.850 -21.046 1.00 47.62 82 ILE A C 1
ATOM 670 O O . ILE A 1 82 ? 38.711 4.332 -20.029 1.00 47.62 82 ILE A O 1
ATOM 674 N N . CYS A 1 83 ? 39.926 4.233 -21.942 1.00 42.94 83 CYS A N 1
ATOM 675 C CA . CYS A 1 83 ? 41.136 3.445 -21.720 1.00 42.94 83 CYS A CA 1
ATOM 676 C C . CYS A 1 83 ? 41.600 3.253 -20.259 1.00 42.94 83 CYS A C 1
ATOM 678 O O . CYS A 1 83 ? 41.809 4.228 -19.544 1.00 42.94 83 CYS A O 1
ATOM 680 N N . GLY A 1 84 ? 41.930 2.004 -19.908 1.00 36.12 84 GLY A N 1
ATOM 681 C CA . GLY A 1 84 ? 43.006 1.711 -18.953 1.00 36.12 84 GLY A CA 1
ATOM 682 C C . GLY A 1 84 ? 42.583 1.207 -17.570 1.00 36.12 84 GLY A C 1
ATOM 683 O O . GLY A 1 84 ? 42.140 1.970 -16.724 1.00 36.12 84 GLY A O 1
ATOM 684 N N . LEU A 1 85 ? 42.776 -0.103 -17.377 1.00 42.56 85 LEU A N 1
ATOM 685 C CA . LEU A 1 85 ? 43.185 -0.847 -16.168 1.00 42.56 85 LEU A CA 1
ATOM 686 C C . LEU A 1 85 ? 43.551 0.025 -14.937 1.00 42.56 85 LEU A C 1
ATOM 688 O O . LEU A 1 85 ? 44.273 1.002 -15.062 1.00 42.56 85 LEU A O 1
ATOM 692 N N . GLN A 1 86 ? 43.160 -0.327 -13.706 1.00 36.03 86 GLN A N 1
ATOM 693 C CA . GLN A 1 86 ? 43.834 -1.404 -12.974 1.00 36.03 86 GLN A CA 1
ATOM 694 C C . GLN A 1 86 ? 42.975 -2.010 -11.851 1.00 36.03 86 GLN A C 1
ATOM 696 O O . GLN A 1 86 ? 42.266 -1.329 -11.114 1.00 36.03 86 GLN A O 1
ATOM 701 N N . VAL A 1 87 ? 43.095 -3.329 -11.739 1.00 42.84 87 VAL A N 1
ATOM 702 C CA . VAL A 1 87 ? 42.572 -4.200 -10.688 1.00 42.84 87 VAL A CA 1
ATOM 703 C C . VAL A 1 87 ? 43.402 -4.101 -9.397 1.00 42.84 87 VAL A C 1
ATOM 705 O O . VAL A 1 87 ? 44.622 -3.980 -9.453 1.00 42.84 87 VAL A O 1
ATOM 708 N N . ASN A 1 88 ? 42.713 -4.301 -8.267 1.00 35.88 88 ASN A N 1
ATOM 709 C CA . ASN A 1 88 ? 43.207 -4.737 -6.950 1.00 35.88 88 ASN A CA 1
ATOM 710 C C . ASN A 1 88 ? 43.871 -3.704 -6.019 1.00 35.88 88 ASN A C 1
ATOM 712 O O . ASN A 1 88 ? 44.966 -3.228 -6.283 1.00 35.88 88 ASN A O 1
ATOM 716 N N . GLN A 1 89 ? 43.268 -3.535 -4.834 1.00 33.50 89 GLN A N 1
ATOM 717 C CA . GLN A 1 89 ? 43.878 -3.904 -3.544 1.00 33.50 89 GLN A CA 1
ATOM 718 C C . GLN A 1 89 ? 42.768 -4.035 -2.477 1.00 33.50 89 GLN A C 1
ATOM 720 O O . GLN A 1 89 ? 42.207 -3.043 -2.023 1.00 33.50 89 GLN A O 1
ATOM 725 N N . SER A 1 90 ? 42.421 -5.274 -2.103 1.00 40.72 90 SER A N 1
ATOM 726 C CA . SER A 1 90 ? 41.604 -5.581 -0.916 1.00 40.72 90 SER A CA 1
ATOM 727 C C . SER A 1 90 ? 42.518 -6.199 0.156 1.00 40.72 90 SER A C 1
ATOM 729 O O . SER A 1 90 ? 43.251 -7.127 -0.189 1.00 40.72 90 SER A O 1
ATOM 731 N N . PRO A 1 91 ? 42.514 -5.744 1.428 1.00 48.03 91 PRO A N 1
ATOM 732 C CA . PRO A 1 91 ? 43.574 -6.059 2.396 1.00 48.03 91 PRO A CA 1
ATOM 733 C C . PRO A 1 91 ? 43.390 -7.374 3.183 1.00 48.03 91 PRO A C 1
ATOM 735 O O . PRO A 1 91 ? 44.087 -7.592 4.167 1.00 48.03 91 PRO A O 1
ATOM 738 N N . TYR A 1 92 ? 42.461 -8.257 2.804 1.00 44.25 92 TYR A N 1
ATOM 739 C CA . TYR A 1 92 ? 42.018 -9.360 3.678 1.00 44.25 92 TYR A CA 1
ATOM 740 C C . TYR A 1 92 ? 42.557 -10.764 3.341 1.00 44.25 92 TYR A C 1
ATOM 742 O O . TYR A 1 92 ? 42.023 -11.744 3.850 1.00 44.25 92 TYR A O 1
ATOM 750 N N . LEU A 1 93 ? 43.596 -10.905 2.509 1.00 44.12 93 LEU A N 1
ATOM 751 C CA . LEU A 1 93 ? 44.053 -12.229 2.038 1.00 44.12 93 LEU A CA 1
ATOM 752 C C . LEU A 1 93 ? 45.422 -12.710 2.562 1.00 44.12 93 LEU A C 1
ATOM 754 O O . LEU A 1 93 ? 45.892 -13.742 2.102 1.00 44.12 93 LEU A O 1
ATOM 758 N N . SER A 1 94 ? 46.050 -12.050 3.543 1.00 53.59 94 SER A N 1
ATOM 759 C CA . SER A 1 94 ? 47.373 -12.460 4.068 1.00 53.59 94 SER A CA 1
ATOM 760 C C . SER A 1 94 ? 47.362 -13.129 5.453 1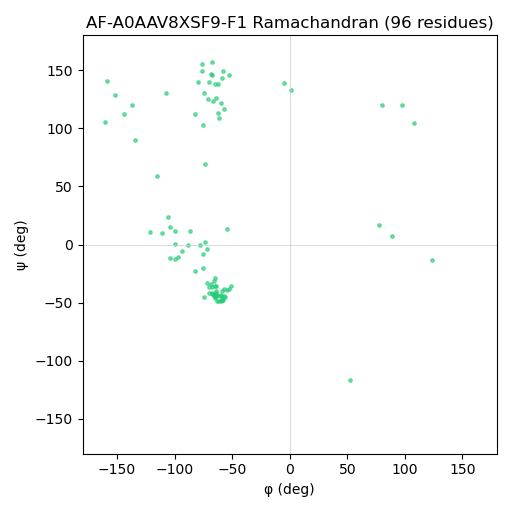.00 53.59 94 SER A C 1
ATOM 762 O O . SER A 1 94 ? 48.366 -13.074 6.154 1.00 53.59 94 SER A O 1
ATOM 764 N N . LEU A 1 95 ? 46.250 -13.733 5.892 1.00 51.66 95 LEU A N 1
ATOM 765 C CA . LEU A 1 95 ? 46.178 -14.408 7.205 1.00 51.66 95 LEU A CA 1
ATOM 766 C C . LEU A 1 95 ? 45.810 -15.891 7.155 1.00 51.66 95 LEU A C 1
ATOM 768 O O . LEU A 1 95 ? 45.561 -16.496 8.196 1.00 51.66 95 LEU A O 1
ATOM 772 N N . VAL A 1 96 ? 45.808 -16.508 5.978 1.00 51.41 96 VAL A N 1
ATOM 773 C CA . VAL A 1 96 ? 45.619 -17.953 5.888 1.00 51.41 96 VAL A CA 1
ATOM 774 C C . VAL A 1 96 ? 46.618 -18.489 4.875 1.00 51.41 96 VAL A C 1
ATOM 776 O O . VAL A 1 96 ? 46.565 -18.109 3.713 1.00 51.41 96 VAL A O 1
ATOM 779 N N . TYR A 1 97 ? 47.478 -19.379 5.362 1.00 32.12 97 TYR A N 1
ATOM 780 C CA . TYR A 1 97 ? 48.527 -20.153 4.691 1.00 32.12 97 TYR A CA 1
ATOM 781 C C . TYR A 1 97 ? 49.959 -19.577 4.800 1.00 32.12 97 TYR A C 1
ATOM 783 O O . TYR A 1 97 ? 50.175 -18.427 4.422 1.00 32.12 97 TYR A O 1
ATOM 791 N N . PRO A 1 98 ? 50.896 -20.357 5.389 1.00 55.66 98 PRO A N 1
ATOM 792 C CA . PRO A 1 98 ? 52.271 -19.951 5.697 1.00 55.66 98 PRO A CA 1
ATOM 793 C C . PRO A 1 98 ? 53.165 -19.793 4.464 1.00 55.66 98 PRO A C 1
ATOM 795 O O . PRO A 1 98 ? 52.874 -20.437 3.428 1.00 55.66 98 PRO A O 1
#

Solvent-accessible surface area (backbone atoms only — not comparable to full-atom values): 6715 Å² total; per-residue (Å²): 131,83,52,74,71,49,50,53,43,52,56,49,49,51,44,50,74,73,66,54,51,72,69,58,48,52,51,53,46,37,70,76,42,50,90,77,36,74,52,73,68,57,51,48,56,52,51,51,43,45,72,74,66,53,83,75,70,71,74,78,76,56,92,91,52,90,71,77,75,90,59,90,78,69,75,79,69,81,82,70,92,78,84,80,88,83,85,86,90,77,94,84,74,87,84,72,84,136

Nearest PDB structures (foldseek):
  7s03-assembly1_A-2  TM=7.976E-01  e=1.413E-03  Homo sapiens
  5hoo-assembly1_B  TM=8.242E-01  e=2.502E-02  Drosophila mauritiana
  4u7b-assembly2_G-2  TM=7.427E-01  e=2.820E-02  Drosophila mauritiana
  5hoo-assembly1_A  TM=8.256E-01  e=8.284E-02  Drosophila mauritiana
  3hot-assembly1_A  TM=7.907E-01  e=1.420E-01  Drosophila mauritiana

InterPro domains:
  IPR041426 Mos1 transposase, HTH domain [PF17906] (9-53)
  IPR052709 Transposase-Methyltransferase Hybrid [PTHR46060] (2-83)

pLDDT: mean 71.76, std 21.49, range [32.12, 94.12]

Mean predicted aligned error: 15.44 Å

Sequence (98 aa):
MLSVQMEQRVNLKFLVKLGKTFTEVYAMLKEVYGNECLSRTQIFVWFKRFKEGHETTEGDPRPGRPSTPNTDKNIEKINKPICGLQVNQSPYLSLVYP

Secondary structure (DSSP, 8-state):
---HHHHHHHHHHHHHHTT--HHHHHHHHHHHHGGGSPPHHHHHHHHHHHHTT----SPPPPTTS------STTSTTS------------S-SSSS--

Organism: NCBI:txid1265417

Radius of gyration: 21.09 Å; Cα contacts (8 Å, |Δi|>4): 42; chains: 1; bounding box: 63×32×32 Å